Protein AF-A0A7Y2SPK8-F1 (afdb_monomer_lite)

pLDDT: mean 82.99, std 13.69, range [46.5, 98.19]

Foldseek 3Di:
DDDDDDDDDDDDPVVVVVLVVCCVVPVNDSVVVVVVVVVVVVVVVVVVVVCVVVVVVVVVVVVVVVVVPDDPDDDPDDPVNVPDD

Secondary structure (DSSP, 8-state):
-PPPPP------HHHHHHHHHHHHHH---HHHHHHHHHHHHHHHHHHHHHHHHHHHHHHHHHHHHHHH---SS---S-GGGGS--

Radius of gyration: 25.77 Å; chains: 1; bounding box: 37×36×64 Å

Structure (mmCIF, N/CA/C/O backbone):
data_AF-A0A7Y2SPK8-F1
#
_entry.id   AF-A0A7Y2SPK8-F1
#
loop_
_atom_site.group_PDB
_atom_site.id
_atom_site.type_symbol
_atom_site.label_atom_id
_atom_site.label_alt_id
_atom_site.label_comp_id
_atom_site.label_asym_id
_atom_site.label_entity_id
_atom_site.label_seq_id
_atom_site.pdbx_PDB_ins_code
_atom_site.Cartn_x
_atom_site.Cartn_y
_atom_site.Cartn_z
_atom_site.occupancy
_atom_site.B_iso_or_equiv
_atom_site.au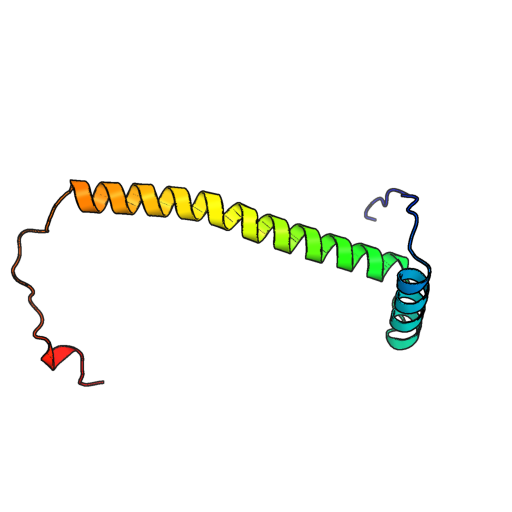th_seq_id
_atom_site.auth_comp_id
_atom_site.auth_asym_id
_atom_site.auth_atom_id
_atom_site.pdbx_PDB_model_num
ATOM 1 N N . MET A 1 1 ? 11.481 -15.228 12.973 1.00 46.50 1 MET A N 1
ATOM 2 C CA . MET A 1 1 ? 10.567 -14.068 13.086 1.00 46.50 1 MET A CA 1
ATOM 3 C C . MET A 1 1 ? 11.125 -12.946 12.229 1.00 46.50 1 MET A C 1
ATOM 5 O O . MET A 1 1 ? 12.248 -12.536 12.475 1.00 46.50 1 MET A O 1
ATOM 9 N N . ALA A 1 2 ? 10.413 -12.497 11.194 1.00 75.44 2 ALA A N 1
ATOM 10 C CA . ALA A 1 2 ? 10.882 -11.368 10.391 1.00 75.44 2 ALA A CA 1
ATOM 11 C C . ALA A 1 2 ? 10.799 -10.073 11.220 1.00 75.44 2 ALA A C 1
ATOM 13 O O . ALA A 1 2 ? 9.719 -9.716 11.702 1.00 75.44 2 ALA A O 1
ATOM 14 N N . THR A 1 3 ? 11.933 -9.398 11.409 1.00 90.19 3 THR A N 1
ATOM 15 C CA . THR A 1 3 ? 12.030 -8.130 12.143 1.00 90.19 3 THR A CA 1
ATOM 16 C C . THR A 1 3 ? 11.241 -7.047 11.408 1.00 90.19 3 THR A C 1
ATOM 18 O O . THR A 1 3 ? 11.519 -6.753 10.247 1.00 90.19 3 THR A O 1
ATOM 21 N N . LYS A 1 4 ? 10.241 -6.451 12.067 1.00 90.19 4 LYS A N 1
ATOM 22 C CA . LYS A 1 4 ? 9.439 -5.350 11.507 1.00 90.19 4 LYS A CA 1
ATOM 23 C C . LYS A 1 4 ? 9.986 -4.004 11.988 1.00 90.19 4 LYS A C 1
ATOM 25 O O . LYS A 1 4 ? 10.292 -3.854 13.166 1.00 90.19 4 LYS A O 1
ATOM 30 N N . ILE A 1 5 ? 10.066 -3.021 11.090 1.00 94.00 5 ILE A N 1
ATOM 31 C CA . ILE A 1 5 ? 10.495 -1.648 11.406 1.00 94.00 5 ILE A CA 1
ATOM 32 C C . ILE A 1 5 ? 9.254 -0.769 11.589 1.00 94.00 5 ILE A C 1
ATOM 34 O O . ILE A 1 5 ? 8.404 -0.709 10.700 1.00 94.00 5 ILE A O 1
ATOM 38 N N . ARG A 1 6 ? 9.151 -0.059 12.722 1.00 93.75 6 ARG A N 1
ATOM 39 C CA . ARG A 1 6 ? 8.060 0.898 12.965 1.00 93.75 6 ARG A CA 1
ATOM 40 C C . ARG A 1 6 ? 8.228 2.122 12.061 1.00 93.75 6 ARG A C 1
ATOM 42 O O . ARG A 1 6 ? 9.281 2.756 12.057 1.00 93.75 6 ARG A O 1
ATOM 49 N N . LYS A 1 7 ? 7.177 2.468 11.320 1.00 92.56 7 LYS A N 1
ATOM 50 C CA . LYS A 1 7 ? 7.072 3.699 10.525 1.00 92.56 7 LYS A CA 1
ATOM 51 C C . LYS A 1 7 ? 5.838 4.476 10.980 1.00 92.56 7 LYS A C 1
ATOM 53 O O . LYS A 1 7 ? 4.823 3.864 11.296 1.00 92.56 7 LYS A O 1
ATOM 58 N N . GLN A 1 8 ? 5.946 5.800 11.041 1.00 95.06 8 GLN A N 1
ATOM 59 C CA . GLN A 1 8 ? 4.824 6.706 11.289 1.00 95.06 8 GLN A CA 1
ATOM 60 C C . GLN A 1 8 ? 4.512 7.432 9.983 1.00 95.06 8 GLN A C 1
ATOM 62 O O . GLN A 1 8 ? 5.426 7.943 9.338 1.00 95.06 8 GLN A O 1
ATOM 67 N N . ILE A 1 9 ? 3.245 7.422 9.581 1.00 92.81 9 ILE A N 1
ATOM 68 C CA . ILE A 1 9 ? 2.752 8.041 8.350 1.00 92.81 9 ILE A CA 1
ATOM 69 C C . ILE A 1 9 ? 1.462 8.793 8.665 1.00 92.81 9 ILE A C 1
ATOM 71 O O . ILE A 1 9 ? 0.705 8.370 9.539 1.00 92.81 9 ILE A O 1
ATOM 75 N N . TYR A 1 10 ? 1.222 9.890 7.956 1.00 97.00 10 TYR A N 1
ATOM 76 C CA . TYR A 1 10 ? -0.063 10.580 7.983 1.00 97.00 10 TYR A CA 1
ATOM 77 C C . TYR A 1 10 ? -0.946 10.027 6.867 1.00 97.00 10 TYR A C 1
ATOM 79 O O . TYR A 1 10 ? -0.471 9.821 5.751 1.00 97.00 10 TYR A O 1
ATOM 87 N N . LEU A 1 11 ? -2.213 9.780 7.189 1.00 95.69 11 LEU A N 1
ATOM 88 C CA . LEU A 1 11 ? -3.240 9.358 6.244 1.00 95.69 11 LEU A CA 1
ATOM 89 C C . LEU A 1 11 ? -4.317 10.433 6.171 1.00 95.69 11 LEU A C 1
ATOM 91 O O . LEU A 1 11 ? -4.606 11.112 7.158 1.00 95.69 11 LEU A O 1
ATOM 95 N N . GLU A 1 12 ? -4.932 10.567 5.006 1.00 98.12 12 GLU A N 1
ATOM 96 C CA . GLU A 1 12 ? -6.105 11.420 4.860 1.00 98.12 12 GLU A CA 1
ATOM 97 C C . GLU A 1 12 ? -7.314 10.802 5.588 1.00 98.12 12 GLU A C 1
ATOM 99 O O . GLU A 1 12 ? -7.428 9.572 5.652 1.00 98.12 12 GLU A O 1
ATOM 104 N N . PRO A 1 13 ? -8.282 11.607 6.071 1.00 98.19 13 PRO A N 1
ATOM 105 C CA . PRO A 1 13 ? -9.470 11.084 6.756 1.00 98.19 13 PRO A CA 1
ATOM 106 C C . PRO A 1 13 ? -10.252 10.040 5.938 1.00 98.19 13 PRO A C 1
ATOM 108 O O . PRO A 1 13 ? -10.789 9.070 6.481 1.00 98.19 13 PRO A O 1
ATOM 111 N N . ALA A 1 14 ? -10.282 10.203 4.611 1.00 97.50 14 ALA A N 1
ATOM 112 C CA . ALA A 1 14 ? -10.913 9.250 3.703 1.00 97.50 14 ALA A CA 1
ATOM 113 C C . ALA A 1 14 ? -10.170 7.900 3.664 1.00 97.50 14 ALA A C 1
ATOM 115 O O . ALA A 1 14 ? -10.805 6.844 3.655 1.00 97.50 14 ALA A O 1
ATOM 116 N N . GLN A 1 15 ? -8.834 7.925 3.689 1.00 96.81 15 GLN A N 1
ATOM 117 C CA . GLN A 1 15 ? -7.996 6.723 3.691 1.00 96.81 15 GLN A CA 1
ATOM 118 C C . GLN A 1 15 ? -8.140 5.951 5.004 1.00 96.81 15 GLN A C 1
ATOM 120 O O . GLN A 1 15 ? -8.303 4.735 4.970 1.00 96.81 15 GLN A O 1
ATOM 125 N N . GLU A 1 16 ? -8.164 6.651 6.140 1.00 97.38 16 GLU A N 1
ATOM 126 C CA . GLU A 1 16 ? -8.428 6.066 7.462 1.00 97.38 16 GLU A CA 1
ATOM 127 C C . GLU A 1 16 ? -9.789 5.354 7.503 1.00 97.38 16 GLU A C 1
ATOM 129 O O . GLU A 1 16 ? -9.900 4.195 7.909 1.00 97.38 16 GLU A O 1
ATOM 134 N N . THR A 1 17 ? -10.835 6.022 7.009 1.00 97.81 17 THR A N 1
ATOM 135 C CA . THR A 1 17 ? -12.191 5.453 6.956 1.00 97.81 17 THR A CA 1
ATOM 136 C C . THR A 1 17 ? -12.239 4.190 6.095 1.00 97.81 17 THR A C 1
ATOM 138 O O . THR A 1 17 ? -12.848 3.185 6.475 1.00 97.81 17 THR A O 1
ATOM 141 N N . MET A 1 18 ? -11.578 4.219 4.935 1.00 97.25 18 MET A N 1
ATOM 142 C CA . MET A 1 18 ? -11.486 3.070 4.037 1.00 97.25 18 MET A CA 1
ATOM 143 C C . MET A 1 18 ? -10.710 1.914 4.681 1.00 97.25 18 MET A C 1
ATOM 145 O O . MET A 1 18 ? -11.142 0.765 4.603 1.00 97.25 18 MET A O 1
ATOM 149 N N . LEU A 1 19 ? -9.591 2.212 5.345 1.00 97.12 19 LEU A N 1
ATOM 150 C CA . LEU A 1 19 ? -8.731 1.224 5.989 1.00 97.12 19 LEU A CA 1
ATOM 151 C C . LEU A 1 19 ? -9.481 0.467 7.091 1.00 97.12 19 LEU A C 1
ATOM 153 O O . LEU A 1 19 ? -9.491 -0.764 7.080 1.00 97.12 19 LEU A O 1
ATOM 157 N N . LYS A 1 20 ? -10.200 1.192 7.955 1.00 97.06 20 LYS A N 1
ATOM 158 C CA . LYS A 1 20 ? -11.066 0.608 8.990 1.00 97.06 20 LYS A CA 1
ATOM 159 C C . LYS A 1 20 ? -12.168 -0.265 8.411 1.00 97.06 20 LYS A C 1
ATOM 161 O O . LYS A 1 20 ? -12.415 -1.361 8.911 1.00 97.06 20 LYS A O 1
ATOM 166 N N . ARG A 1 21 ? -12.814 0.188 7.332 1.00 97.69 21 ARG A N 1
ATOM 167 C CA . ARG A 1 21 ? -13.856 -0.592 6.649 1.00 97.69 21 ARG A CA 1
ATOM 168 C C . ARG A 1 21 ? -13.302 -1.913 6.115 1.00 97.69 21 ARG A C 1
ATOM 170 O O . ARG A 1 21 ? -13.925 -2.950 6.315 1.00 97.69 21 ARG A O 1
ATOM 177 N N . ILE A 1 22 ? -12.145 -1.885 5.452 1.00 97.06 22 ILE A N 1
ATOM 178 C CA . ILE A 1 22 ? -11.516 -3.095 4.902 1.00 97.06 22 ILE A CA 1
ATOM 179 C C . ILE A 1 22 ? -11.081 -4.030 6.034 1.00 97.06 22 ILE A C 1
ATOM 181 O O . ILE A 1 22 ? -11.334 -5.231 5.952 1.00 97.06 22 ILE A O 1
ATOM 185 N N . ALA A 1 23 ? -10.473 -3.499 7.096 1.00 97.69 23 ALA A N 1
ATOM 186 C CA . ALA A 1 23 ? -10.063 -4.290 8.253 1.00 97.69 23 ALA A CA 1
ATOM 187 C C . ALA A 1 23 ? -11.260 -4.992 8.909 1.00 97.69 23 ALA A C 1
ATOM 189 O O . ALA A 1 23 ? -11.221 -6.200 9.128 1.00 97.69 23 ALA A O 1
ATOM 190 N N . GLY A 1 24 ? -12.360 -4.264 9.126 1.00 97.56 24 GLY A N 1
ATOM 191 C CA . GLY A 1 24 ? -13.595 -4.825 9.673 1.00 97.56 24 GLY A CA 1
ATOM 192 C C . GLY A 1 24 ? -14.238 -5.879 8.767 1.00 97.56 24 GLY A C 1
ATOM 193 O O . GLY A 1 24 ? -14.680 -6.912 9.254 1.00 97.56 24 GLY A O 1
ATOM 194 N N . ALA A 1 25 ? -14.252 -5.656 7.450 1.00 97.00 25 ALA A N 1
ATOM 195 C CA . ALA A 1 25 ? -14.857 -6.587 6.497 1.00 97.00 25 ALA A CA 1
ATOM 196 C C . ALA A 1 25 ? -14.032 -7.870 6.282 1.00 97.00 25 ALA A C 1
ATOM 198 O O . ALA A 1 25 ? -14.596 -8.918 5.984 1.00 97.00 25 ALA A O 1
ATOM 199 N N . THR A 1 26 ? -12.704 -7.790 6.394 1.00 94.44 26 THR A N 1
ATOM 200 C CA . THR A 1 26 ? -11.792 -8.909 6.087 1.00 94.44 26 THR A CA 1
ATOM 201 C C . THR A 1 26 ? -11.244 -9.615 7.325 1.00 94.44 26 THR A C 1
ATOM 203 O O . THR A 1 26 ? -10.662 -10.689 7.200 1.00 94.44 26 THR A O 1
ATOM 206 N N . GLY A 1 27 ? -11.375 -9.012 8.512 1.00 95.81 27 GLY A N 1
ATOM 207 C CA . GLY A 1 27 ? -10.734 -9.483 9.743 1.00 95.81 27 GLY A CA 1
ATOM 208 C C . GLY A 1 27 ? -9.206 -9.330 9.746 1.00 95.81 27 GLY A C 1
ATOM 209 O O . GLY A 1 27 ? -8.539 -9.790 10.671 1.00 95.81 27 GLY A O 1
ATOM 210 N N . VAL A 1 28 ? -8.631 -8.695 8.720 1.00 96.06 28 VAL A N 1
ATOM 211 C CA . VAL A 1 28 ? -7.187 -8.483 8.592 1.00 96.06 28 VAL A CA 1
ATOM 212 C C . VAL A 1 28 ? -6.790 -7.191 9.318 1.00 96.06 28 VAL A C 1
ATOM 214 O O . VAL A 1 28 ? -7.443 -6.164 9.127 1.00 96.06 28 VAL A O 1
ATOM 217 N N . PRO A 1 29 ? -5.699 -7.179 10.109 1.00 96.00 29 PRO A N 1
ATOM 218 C CA . PRO A 1 29 ? -5.241 -5.964 10.776 1.00 96.00 29 PRO A CA 1
ATOM 219 C C . PRO A 1 29 ? -4.891 -4.846 9.788 1.00 96.00 29 PRO A C 1
ATOM 221 O O . PRO A 1 29 ? -4.249 -5.086 8.765 1.00 96.00 29 PRO A O 1
ATOM 224 N N . GLU A 1 30 ? -5.192 -3.600 10.146 1.00 96.06 30 GLU A N 1
ATOM 225 C CA . GLU A 1 30 ? -4.895 -2.411 9.331 1.00 96.06 30 GLU A CA 1
ATOM 226 C C . GLU A 1 30 ? -3.426 -2.349 8.880 1.00 96.06 30 GLU A C 1
ATOM 228 O O . GLU A 1 30 ? -3.119 -2.125 7.710 1.00 96.06 30 GLU A O 1
ATOM 233 N N . ALA A 1 31 ? -2.497 -2.644 9.793 1.00 94.56 31 ALA A N 1
ATOM 234 C CA . ALA A 1 31 ? -1.068 -2.663 9.491 1.00 94.56 31 ALA A CA 1
ATOM 235 C C . ALA A 1 31 ? -0.684 -3.730 8.450 1.00 94.56 31 ALA A C 1
ATOM 237 O O . ALA A 1 31 ? 0.300 -3.560 7.734 1.00 94.56 31 ALA A O 1
ATOM 238 N N . GLU A 1 32 ? -1.421 -4.839 8.383 1.00 95.44 32 GLU A N 1
ATOM 239 C CA . GLU A 1 32 ? -1.215 -5.876 7.372 1.00 95.44 32 GLU A CA 1
ATOM 240 C C . GLU A 1 32 ? -1.768 -5.438 6.013 1.00 95.44 32 GLU A C 1
ATOM 242 O O . GLU A 1 32 ? -1.089 -5.592 5.002 1.00 95.44 32 GLU A O 1
ATOM 247 N N . ILE A 1 33 ? -2.927 -4.777 5.992 1.00 96.75 33 ILE A N 1
ATOM 248 C CA . ILE A 1 33 ? -3.486 -4.176 4.772 1.00 96.75 33 ILE A CA 1
ATOM 249 C C . ILE A 1 33 ? -2.516 -3.141 4.183 1.00 96.75 33 ILE A C 1
ATOM 251 O O . ILE A 1 33 ? -2.257 -3.160 2.976 1.00 96.75 33 ILE A O 1
ATOM 255 N N . ILE A 1 34 ? -1.930 -2.280 5.026 1.00 95.50 34 ILE A N 1
ATOM 256 C CA . ILE A 1 34 ? -0.919 -1.298 4.605 1.00 95.50 34 ILE A CA 1
ATOM 257 C C . ILE A 1 34 ? 0.307 -2.002 4.011 1.00 95.50 34 ILE A C 1
ATOM 259 O O . ILE A 1 34 ? 0.759 -1.622 2.931 1.00 95.50 34 ILE A O 1
ATOM 263 N N . ARG A 1 35 ? 0.832 -3.045 4.672 1.00 94.75 35 ARG A N 1
ATOM 264 C CA . ARG A 1 35 ? 1.972 -3.822 4.151 1.00 94.75 35 ARG A CA 1
ATOM 265 C C . ARG A 1 35 ? 1.672 -4.408 2.774 1.00 94.75 35 ARG A C 1
ATOM 267 O O . ARG A 1 35 ? 2.422 -4.153 1.838 1.00 94.75 35 ARG A O 1
ATOM 274 N N . GLN A 1 36 ? 0.537 -5.084 2.617 1.00 94.44 36 GLN A N 1
ATOM 275 C CA . GLN A 1 36 ? 0.151 -5.669 1.332 1.00 94.44 36 GLN A CA 1
ATOM 276 C C . GLN A 1 36 ? -0.038 -4.613 0.236 1.00 94.44 36 GLN A C 1
ATOM 278 O O . GLN A 1 36 ? 0.266 -4.862 -0.931 1.00 94.44 36 GLN A O 1
ATOM 283 N N . ALA A 1 37 ? -0.551 -3.427 0.577 1.00 94.25 37 ALA A N 1
ATOM 284 C CA . ALA A 1 37 ? -0.668 -2.327 -0.374 1.00 94.25 37 ALA A CA 1
ATOM 285 C C . ALA A 1 37 ? 0.710 -1.830 -0.839 1.00 94.25 37 ALA A C 1
ATOM 287 O O . ALA A 1 37 ? 0.904 -1.633 -2.041 1.00 94.25 37 ALA A O 1
ATOM 288 N N . ILE A 1 38 ? 1.664 -1.693 0.088 1.00 93.56 38 ILE A N 1
ATOM 289 C CA . ILE A 1 38 ? 3.058 -1.345 -0.216 1.00 93.56 38 ILE A CA 1
ATOM 290 C C . ILE A 1 38 ? 3.685 -2.413 -1.117 1.00 93.56 38 ILE A C 1
ATOM 292 O O . ILE A 1 38 ? 4.235 -2.069 -2.163 1.00 93.56 38 ILE A O 1
ATOM 296 N N . ASP A 1 39 ? 3.543 -3.695 -0.778 1.00 93.69 39 ASP A N 1
ATOM 297 C CA . ASP A 1 39 ? 4.108 -4.797 -1.561 1.00 93.69 39 ASP A CA 1
ATOM 298 C C . ASP A 1 39 ? 3.550 -4.819 -2.989 1.00 93.69 39 ASP A C 1
ATOM 300 O O . ASP A 1 39 ? 4.314 -4.871 -3.955 1.00 93.69 39 ASP A O 1
ATOM 304 N N . ARG A 1 40 ? 2.226 -4.680 -3.150 1.00 92.81 40 ARG A N 1
ATOM 305 C CA . ARG A 1 40 ? 1.584 -4.585 -4.473 1.00 92.81 40 ARG A CA 1
ATOM 306 C C . ARG A 1 40 ? 2.079 -3.379 -5.270 1.00 92.81 40 ARG A C 1
ATOM 308 O O . ARG A 1 40 ? 2.272 -3.486 -6.481 1.00 92.81 40 ARG A O 1
ATOM 315 N N . HIS A 1 41 ? 2.276 -2.232 -4.621 1.00 90.56 41 HIS A N 1
ATOM 316 C CA . HIS A 1 41 ? 2.795 -1.039 -5.285 1.00 90.56 41 HIS A CA 1
ATOM 317 C C . HIS A 1 41 ? 4.241 -1.246 -5.753 1.00 90.56 41 HIS A C 1
ATOM 319 O O . HIS A 1 41 ? 4.549 -0.994 -6.918 1.00 90.56 41 HIS A O 1
ATOM 325 N N . ILE A 1 42 ? 5.108 -1.784 -4.888 1.00 89.75 42 ILE A N 1
ATOM 326 C CA . ILE A 1 42 ? 6.501 -2.098 -5.228 1.00 89.75 42 ILE A CA 1
ATOM 327 C C . ILE A 1 42 ? 6.555 -3.097 -6.382 1.00 89.75 42 ILE A C 1
ATOM 329 O O . ILE A 1 42 ? 7.291 -2.871 -7.338 1.00 89.75 42 ILE A O 1
ATOM 333 N N . GLN A 1 43 ? 5.762 -4.170 -6.337 1.00 85.69 43 GLN A N 1
ATOM 334 C CA . GLN A 1 43 ? 5.713 -5.163 -7.410 1.00 85.69 43 GLN A CA 1
ATOM 335 C C . GLN A 1 43 ? 5.322 -4.532 -8.750 1.00 85.69 43 GLN A C 1
ATOM 337 O O . GLN A 1 43 ? 6.011 -4.756 -9.743 1.00 85.69 43 GLN A O 1
ATOM 342 N N . ARG A 1 44 ? 4.287 -3.683 -8.785 1.00 82.50 44 ARG A N 1
ATOM 343 C CA . ARG A 1 44 ? 3.886 -2.963 -10.008 1.00 82.50 44 ARG A CA 1
ATOM 344 C C . ARG A 1 44 ? 5.002 -2.067 -10.546 1.00 82.50 44 ARG A C 1
ATOM 346 O O . ARG A 1 44 ? 5.284 -2.092 -11.743 1.00 82.50 44 ARG A O 1
ATOM 353 N N . VAL A 1 45 ? 5.673 -1.318 -9.670 1.00 79.12 45 VAL A N 1
ATOM 354 C CA . VAL A 1 45 ? 6.816 -0.470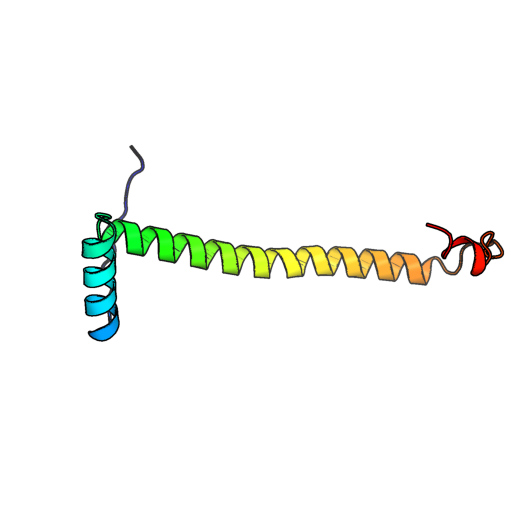 -10.050 1.00 79.12 45 VAL A CA 1
ATOM 355 C C . VAL A 1 45 ? 7.985 -1.315 -10.571 1.00 79.12 45 VAL A C 1
ATOM 357 O O . VAL A 1 45 ? 8.620 -0.951 -11.559 1.00 79.12 45 VAL A O 1
ATOM 360 N N . GLN A 1 46 ? 8.268 -2.461 -9.948 1.00 73.25 46 GLN A N 1
ATOM 361 C CA . GLN A 1 46 ? 9.334 -3.372 -10.371 1.00 73.25 46 GLN A CA 1
ATOM 362 C C . GLN A 1 46 ? 9.038 -4.034 -11.719 1.00 73.25 46 GLN A C 1
ATOM 364 O O . GLN A 1 46 ? 9.952 -4.142 -12.531 1.00 73.25 46 GLN A O 1
ATOM 369 N N . VAL A 1 47 ? 7.791 -4.433 -11.985 1.00 67.56 47 VAL A N 1
ATOM 370 C CA . VAL A 1 47 ? 7.372 -4.953 -13.299 1.00 67.56 47 VAL A CA 1
ATOM 371 C C . VAL A 1 47 ? 7.569 -3.882 -14.371 1.00 67.56 47 VAL A C 1
ATOM 373 O O . VAL A 1 47 ? 8.325 -4.104 -15.312 1.00 67.56 47 VAL A O 1
ATOM 376 N N . SER A 1 48 ? 7.043 -2.672 -14.153 1.00 62.84 48 SER A N 1
ATOM 377 C CA . SER A 1 48 ? 7.235 -1.538 -15.072 1.00 62.84 48 SER A CA 1
ATOM 378 C C . SER A 1 48 ? 8.717 -1.208 -15.324 1.00 62.84 48 SER A C 1
ATOM 380 O O . SER A 1 48 ? 9.114 -0.832 -16.430 1.00 62.84 48 SER A O 1
ATOM 382 N N . ARG A 1 49 ? 9.576 -1.372 -14.309 1.00 60.66 49 ARG A N 1
ATOM 383 C CA . ARG A 1 49 ? 11.027 -1.181 -14.442 1.00 60.66 49 ARG A CA 1
ATOM 384 C C . ARG A 1 49 ? 11.721 -2.338 -15.170 1.00 60.66 49 ARG A C 1
ATOM 386 O O . ARG A 1 49 ? 12.670 -2.078 -15.912 1.00 60.66 49 ARG A O 1
ATOM 393 N N . ARG A 1 50 ? 11.299 -3.589 -14.953 1.00 59.28 50 ARG A N 1
ATOM 394 C CA . ARG A 1 50 ? 11.831 -4.772 -15.653 1.00 59.28 50 ARG A CA 1
ATOM 395 C C . ARG A 1 50 ? 11.512 -4.721 -17.143 1.00 59.28 50 ARG A C 1
ATOM 397 O O . ARG A 1 50 ? 12.422 -4.971 -17.931 1.00 59.28 50 ARG A O 1
ATOM 404 N N . ASP A 1 51 ? 10.314 -4.271 -17.511 1.00 62.81 51 ASP A N 1
ATOM 405 C CA . ASP A 1 51 ? 9.921 -4.105 -18.914 1.00 62.81 51 ASP A CA 1
ATOM 406 C C . ASP A 1 51 ? 10.872 -3.180 -19.678 1.00 62.81 51 ASP A C 1
ATOM 408 O O . ASP A 1 51 ? 11.236 -3.478 -20.807 1.00 62.81 51 ASP A O 1
ATOM 412 N N . ARG A 1 52 ? 11.394 -2.107 -19.065 1.00 61.47 52 ARG A N 1
ATOM 413 C CA . ARG A 1 52 ? 12.335 -1.205 -19.761 1.00 61.47 52 ARG A CA 1
ATOM 414 C C . ARG A 1 52 ? 13.679 -1.847 -20.106 1.00 61.47 52 ARG A C 1
ATOM 416 O O . ARG A 1 52 ? 14.256 -1.511 -21.135 1.00 61.47 52 ARG A O 1
ATOM 423 N N . ARG A 1 53 ? 14.211 -2.721 -19.245 1.00 66.44 53 ARG A N 1
ATOM 424 C CA . ARG A 1 53 ? 15.490 -3.408 -19.509 1.00 66.44 53 ARG A CA 1
ATOM 425 C C . ARG A 1 53 ? 15.312 -4.567 -20.483 1.00 66.44 53 ARG A C 1
ATOM 427 O O . 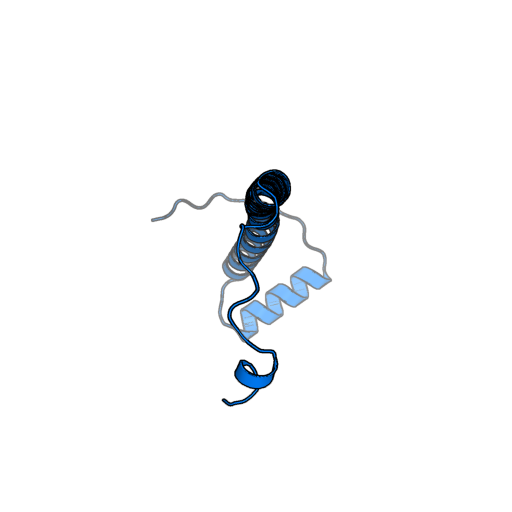ARG A 1 53 ? 16.151 -4.727 -21.360 1.00 66.44 53 ARG A O 1
ATOM 434 N N . ALA A 1 54 ? 14.221 -5.322 -20.351 1.00 66.38 54 ALA A N 1
ATOM 435 C CA . ALA A 1 54 ? 13.858 -6.356 -21.316 1.00 66.38 54 ALA A CA 1
ATOM 436 C C . ALA A 1 54 ? 13.628 -5.746 -22.709 1.00 66.38 54 ALA A C 1
ATOM 438 O O . ALA A 1 54 ? 14.165 -6.235 -23.694 1.00 66.38 54 ALA A O 1
ATOM 439 N N . TRP A 1 55 ? 12.949 -4.599 -22.772 1.00 67.94 55 TRP A N 1
ATOM 440 C CA . TRP A 1 55 ? 12.730 -3.860 -24.013 1.00 67.94 55 TRP A CA 1
ATOM 441 C C . TRP A 1 55 ? 14.020 -3.336 -24.653 1.00 67.94 55 TRP A C 1
ATOM 443 O O . TRP A 1 55 ? 14.134 -3.317 -25.873 1.00 67.94 55 TRP A O 1
ATOM 453 N N . ALA A 1 56 ? 15.013 -2.925 -23.858 1.00 77.06 56 ALA A N 1
ATOM 454 C CA . ALA A 1 56 ? 16.311 -2.522 -24.398 1.00 77.06 56 ALA A CA 1
ATOM 455 C C . ALA A 1 56 ? 17.036 -3.701 -25.074 1.00 77.06 56 ALA A C 1
ATOM 457 O O . ALA A 1 56 ? 17.491 -3.557 -26.203 1.00 77.06 56 ALA A O 1
ATOM 458 N N . ALA A 1 57 ? 17.062 -4.873 -24.428 1.00 80.25 57 ALA A N 1
ATOM 459 C CA . ALA A 1 57 ? 17.662 -6.079 -25.001 1.00 80.25 57 ALA A CA 1
ATOM 460 C C . ALA A 1 57 ? 16.941 -6.539 -26.283 1.00 80.25 57 ALA A C 1
ATOM 462 O O . ALA A 1 57 ? 17.594 -6.889 -27.263 1.00 80.25 57 ALA A O 1
AT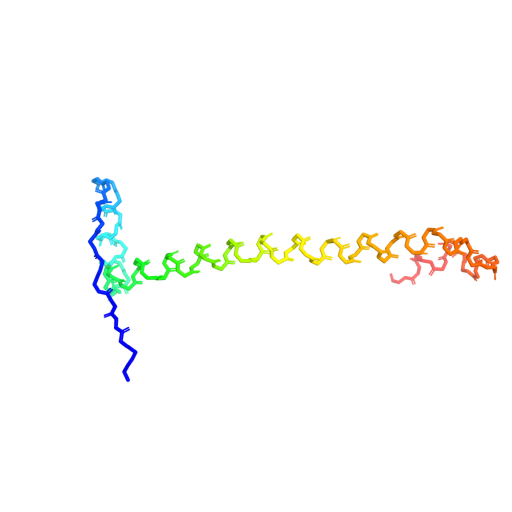OM 463 N N . GLU A 1 58 ? 15.607 -6.469 -26.302 1.00 81.25 58 GLU A N 1
ATOM 464 C CA . GLU A 1 58 ? 14.794 -6.768 -27.488 1.00 81.25 58 GLU A CA 1
ATOM 465 C C . GLU A 1 58 ? 15.121 -5.815 -28.648 1.00 81.25 58 GLU A C 1
ATOM 467 O O . GLU A 1 58 ? 15.284 -6.234 -29.791 1.00 81.25 58 GLU A O 1
ATOM 472 N N . ARG A 1 59 ? 15.271 -4.516 -28.362 1.00 84.06 59 ARG A N 1
ATOM 473 C CA . ARG A 1 59 ? 15.629 -3.517 -29.377 1.00 84.06 59 ARG A CA 1
ATOM 474 C C . ARG A 1 59 ? 17.019 -3.739 -29.956 1.00 84.06 59 ARG A C 1
ATOM 476 O O . ARG A 1 59 ? 17.183 -3.573 -31.162 1.00 84.06 59 ARG A O 1
ATOM 483 N N . ASP A 1 60 ? 17.991 -4.109 -29.129 1.00 87.00 60 ASP A N 1
ATOM 484 C CA . ASP A 1 60 ? 19.342 -4.422 -29.596 1.00 87.00 60 ASP A CA 1
ATOM 485 C C . ASP A 1 60 ? 19.341 -5.692 -30.455 1.00 87.00 60 ASP A C 1
ATOM 487 O O . ASP A 1 60 ? 19.992 -5.730 -31.498 1.00 87.00 60 ASP A O 1
ATOM 491 N N . TYR A 1 61 ? 18.550 -6.698 -30.075 1.00 84.44 61 TYR A N 1
ATOM 492 C CA . TYR A 1 61 ? 18.347 -7.907 -30.870 1.00 84.44 61 TYR A CA 1
ATOM 493 C C . TYR A 1 61 ? 17.684 -7.608 -32.226 1.00 84.44 61 TYR A C 1
ATOM 495 O O . TYR A 1 61 ? 18.175 -8.047 -33.266 1.00 84.44 61 TYR A O 1
ATOM 503 N N . LEU A 1 62 ? 16.628 -6.789 -32.256 1.00 85.06 62 LEU A N 1
ATOM 504 C CA . LEU A 1 62 ? 15.986 -6.351 -33.501 1.00 85.06 62 LEU A CA 1
ATOM 505 C C . LEU A 1 62 ? 16.926 -5.511 -34.374 1.00 85.06 62 LEU A C 1
ATOM 507 O O . LEU A 1 62 ? 16.926 -5.665 -35.593 1.00 85.06 62 LEU A O 1
ATOM 511 N N . ALA A 1 63 ? 17.751 -4.646 -33.777 1.00 87.62 63 ALA A 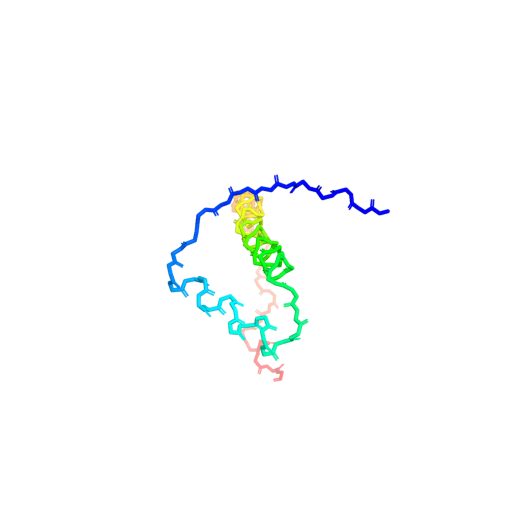N 1
ATOM 512 C CA . ALA A 1 63 ? 18.748 -3.870 -34.509 1.00 87.62 63 ALA A CA 1
ATOM 513 C C . ALA A 1 63 ? 19.813 -4.777 -35.145 1.00 87.62 63 ALA A C 1
ATOM 515 O O . ALA A 1 63 ? 20.176 -4.570 -36.303 1.00 87.62 63 ALA A O 1
ATOM 516 N N . GLN A 1 64 ? 20.260 -5.813 -34.427 1.00 86.06 64 GLN A N 1
ATOM 517 C CA . GLN A 1 64 ? 21.157 -6.839 -34.966 1.00 86.06 64 GLN A CA 1
ATOM 518 C C . GLN A 1 64 ? 20.498 -7.621 -36.108 1.00 86.06 64 GLN A C 1
ATOM 520 O O . GLN A 1 64 ? 21.140 -7.851 -37.129 1.00 86.06 64 GLN A O 1
ATOM 525 N N . LEU A 1 65 ? 19.214 -7.969 -35.983 1.00 83.50 65 LEU A N 1
ATOM 526 C CA . LEU A 1 65 ? 18.459 -8.668 -37.026 1.00 83.50 65 LEU A CA 1
ATOM 527 C C . LEU A 1 65 ? 18.308 -7.816 -38.298 1.00 83.50 65 LEU A C 1
ATOM 529 O O . LEU A 1 65 ? 18.507 -8.309 -39.404 1.00 83.50 65 LEU A O 1
ATOM 533 N N . VAL A 1 66 ? 17.997 -6.525 -38.148 1.00 83.06 66 VAL A N 1
ATOM 534 C CA . VAL A 1 66 ? 17.915 -5.578 -39.272 1.00 83.06 66 VAL A CA 1
ATOM 535 C C . VAL A 1 66 ? 19.282 -5.398 -39.935 1.00 83.06 66 VAL A C 1
ATOM 537 O O . VAL A 1 66 ? 19.364 -5.388 -41.161 1.00 83.06 66 VAL A O 1
ATOM 540 N N . ALA A 1 67 ? 20.355 -5.295 -39.144 1.00 85.00 67 ALA A N 1
ATOM 541 C CA . ALA A 1 67 ? 21.720 -5.167 -39.652 1.00 85.00 67 ALA A CA 1
ATOM 542 C C . ALA A 1 67 ? 22.218 -6.435 -40.366 1.00 85.00 67 ALA A C 1
ATOM 544 O O . ALA A 1 67 ? 22.959 -6.330 -41.341 1.00 85.00 67 ALA A O 1
ATOM 545 N N . ALA A 1 68 ? 21.793 -7.621 -39.916 1.00 82.00 68 ALA A N 1
ATOM 546 C CA . ALA A 1 68 ? 22.095 -8.897 -40.563 1.00 82.00 68 ALA A CA 1
ATOM 547 C C . ALA A 1 68 ? 21.434 -9.038 -41.948 1.00 82.00 68 ALA A C 1
ATOM 549 O O . ALA A 1 68 ? 21.872 -9.854 -42.759 1.00 82.00 68 ALA A O 1
ATOM 550 N N . GLY A 1 69 ? 20.425 -8.212 -42.240 1.00 74.56 69 GLY A N 1
ATOM 551 C CA . GLY A 1 69 ? 19.759 -8.168 -43.533 1.00 74.56 69 GLY A CA 1
ATOM 552 C C . GLY A 1 69 ? 18.825 -9.360 -43.785 1.00 74.56 69 GLY A C 1
ATOM 553 O O . GLY A 1 69 ? 18.665 -10.247 -42.944 1.00 74.56 69 GLY A O 1
ATOM 554 N N . PRO A 1 70 ? 18.145 -9.382 -44.943 1.00 74.19 70 PRO A N 1
ATOM 555 C CA . PRO A 1 70 ? 17.247 -10.472 -45.290 1.00 74.19 70 PRO A CA 1
ATOM 556 C C . PRO A 1 70 ? 18.020 -11.787 -45.432 1.00 74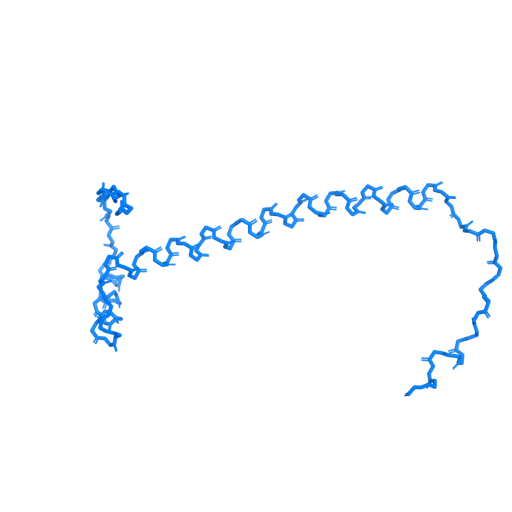.19 70 PRO A C 1
ATOM 558 O O . PRO A 1 70 ? 19.021 -11.855 -46.146 1.00 74.19 70 PRO A O 1
ATOM 561 N N . VAL A 1 71 ? 17.523 -12.850 -44.796 1.00 72.69 71 VAL A N 1
ATOM 562 C CA . VAL A 1 71 ? 18.058 -14.203 -44.990 1.00 72.69 71 VAL A CA 1
ATOM 563 C C . VAL A 1 71 ? 17.868 -14.596 -46.455 1.00 72.69 71 VAL A C 1
ATOM 565 O O . VAL A 1 71 ? 16.774 -14.459 -47.005 1.00 72.69 71 VAL A O 1
ATOM 568 N N . ALA A 1 72 ? 18.934 -15.079 -47.093 1.00 64.38 72 ALA A N 1
ATOM 569 C CA . ALA A 1 72 ? 18.886 -15.537 -48.474 1.00 64.38 72 ALA A CA 1
ATOM 570 C C . ALA A 1 72 ? 18.002 -16.791 -48.585 1.00 64.38 72 ALA A C 1
ATOM 572 O O . ALA A 1 72 ? 18.396 -17.890 -48.204 1.00 64.38 72 ALA A O 1
ATOM 573 N N . GLY A 1 73 ? 16.789 -16.605 -49.097 1.00 64.19 73 GLY A N 1
ATOM 574 C CA . GLY A 1 73 ? 15.822 -17.668 -49.341 1.00 64.19 73 GLY A CA 1
ATOM 575 C C . GLY A 1 73 ? 14.466 -17.072 -49.692 1.00 64.19 73 GLY A C 1
ATOM 576 O O . GLY A 1 73 ? 13.945 -16.224 -48.968 1.00 64.19 73 GLY A O 1
ATOM 577 N N . ALA A 1 74 ? 13.886 -17.489 -50.818 1.00 66.88 74 ALA A N 1
ATOM 578 C CA . ALA A 1 74 ? 12.496 -17.165 -51.111 1.00 66.88 74 ALA A CA 1
ATOM 579 C C . ALA A 1 74 ? 11.602 -17.769 -50.015 1.00 66.88 74 ALA A C 1
ATOM 581 O O . ALA A 1 74 ? 11.873 -18.865 -49.521 1.00 66.88 74 ALA A O 1
ATOM 582 N N . ARG A 1 75 ? 10.545 -17.050 -49.619 1.00 64.88 75 ARG A N 1
ATOM 583 C CA . ARG A 1 75 ? 9.560 -17.534 -48.643 1.00 64.88 75 ARG A CA 1
ATOM 584 C C . ARG A 1 75 ? 9.058 -18.917 -49.090 1.00 64.88 75 ARG A C 1
ATOM 586 O O . ARG A 1 75 ? 8.456 -19.027 -50.150 1.00 64.88 75 ARG A O 1
ATOM 593 N N . ALA A 1 76 ? 9.332 -19.954 -48.297 1.00 68.44 76 ALA A N 1
ATOM 594 C CA . ALA A 1 76 ? 9.012 -21.345 -48.643 1.00 68.44 76 ALA A CA 1
ATOM 595 C C . ALA A 1 76 ? 7.533 -21.716 -48.424 1.00 68.44 76 ALA A C 1
ATOM 597 O O . ALA A 1 76 ? 7.113 -22.811 -48.777 1.00 68.44 76 ALA A O 1
ATOM 598 N N . TRP A 1 77 ? 6.760 -20.813 -47.827 1.00 65.69 77 TRP A N 1
ATOM 599 C CA . TRP A 1 77 ? 5.369 -21.015 -47.442 1.00 65.69 77 TRP A CA 1
ATOM 600 C C . TRP A 1 77 ? 4.489 -20.064 -48.241 1.00 65.69 77 TRP A C 1
ATOM 602 O O . TRP A 1 77 ? 4.755 -18.857 -48.338 1.00 65.69 77 TRP A O 1
ATOM 612 N N . ARG A 1 78 ? 3.451 -20.625 -48.850 1.00 71.69 78 ARG A N 1
ATOM 613 C CA . ARG A 1 78 ? 2.433 -19.874 -49.570 1.00 71.69 78 ARG A CA 1
ATOM 614 C C . ARG A 1 78 ? 1.435 -19.321 -48.561 1.00 71.69 78 ARG A C 1
ATOM 616 O O . ARG A 1 78 ? 1.270 -19.847 -47.465 1.00 71.69 78 ARG A O 1
ATOM 623 N N . ARG A 1 79 ? 0.787 -18.205 -48.897 1.00 67.62 79 ARG A N 1
ATOM 624 C CA . ARG A 1 79 ? -0.171 -17.551 -47.987 1.00 67.62 79 ARG A CA 1
ATOM 625 C C . ARG A 1 79 ? -1.366 -18.464 -47.685 1.00 67.62 79 ARG A C 1
ATOM 627 O O . ARG A 1 79 ? -1.983 -18.309 -46.638 1.00 67.62 79 ARG A O 1
ATOM 634 N N . GLU A 1 80 ? -1.659 -19.398 -48.585 1.00 69.94 80 GLU A N 1
ATOM 635 C CA . GLU A 1 80 ? -2.675 -20.437 -48.403 1.00 69.94 80 GLU A CA 1
ATOM 636 C C . GLU A 1 80 ? -2.370 -21.372 -47.216 1.00 69.94 80 GLU A C 1
ATOM 638 O O . GLU A 1 80 ? -3.287 -21.723 -46.481 1.00 69.94 80 GLU A O 1
ATOM 643 N N . ASP A 1 81 ? -1.091 -21.672 -46.951 1.00 68.69 81 ASP A N 1
ATOM 644 C CA . ASP A 1 81 ? -0.650 -22.605 -45.896 1.00 68.69 81 ASP A CA 1
ATOM 645 C C . ASP A 1 81 ? -0.906 -22.075 -44.463 1.00 68.69 81 ASP A C 1
ATOM 647 O O . ASP A 1 81 ? -0.732 -22.795 -43.485 1.00 68.69 81 ASP A O 1
ATOM 651 N N . LEU A 1 82 ? -1.285 -20.797 -44.322 1.00 68.94 82 LEU A N 1
ATOM 652 C CA . LEU A 1 82 ? -1.547 -20.122 -43.041 1.00 68.94 82 LEU A CA 1
ATOM 653 C C . LEU A 1 82 ? -3.013 -20.190 -42.585 1.00 68.94 82 LEU A C 1
ATOM 655 O O . LEU A 1 82 ? -3.290 -19.828 -41.443 1.00 68.94 82 LEU A O 1
ATOM 659 N N . TYR A 1 83 ? -3.941 -20.584 -43.464 1.00 64.75 83 TYR A N 1
ATOM 660 C CA . TYR A 1 83 ? -5.385 -20.535 -43.194 1.00 64.75 83 TYR A CA 1
ATOM 661 C C . TYR A 1 83 ? -6.065 -21.909 -43.115 1.00 64.75 83 TYR A C 1
ATOM 663 O O . TYR A 1 83 ? -7.267 -21.953 -42.863 1.00 64.75 83 TYR A O 1
ATOM 671 N N . GLU A 1 84 ? -5.334 -23.014 -43.270 1.00 58.34 84 GLU A N 1
ATOM 672 C CA . GLU A 1 84 ? -5.841 -24.338 -42.895 1.00 58.34 84 GLU A CA 1
ATOM 673 C C . GLU A 1 84 ? -5.368 -24.701 -41.484 1.00 58.34 84 GLU A C 1
ATOM 675 O O . GLU A 1 84 ? -4.267 -25.209 -41.272 1.00 58.34 84 GLU A O 1
ATOM 680 N N . GLY A 1 85 ? -6.231 -24.392 -40.517 1.00 54.41 85 GLY A N 1
ATOM 681 C CA . GLY A 1 85 ? -6.164 -24.811 -39.121 1.00 54.41 85 GLY A CA 1
ATOM 682 C C . GLY A 1 85 ? -7.554 -24.788 -38.512 1.00 54.41 85 GLY A C 1
ATOM 683 O O . GLY A 1 85 ? -8.212 -23.730 -38.632 1.00 54.41 85 GLY A O 1
#

Sequence (85 aa):
MATKIRKQIYLEPAQETMLKRIAGATGVPEAEIIRQAIDRHIQRVQVSRRDRRAWAAERDYLAQLVAAGPVAGARAWRREDLYEG